Protein AF-A0A1X7MSS8-F1 (afdb_monomer_lite)

Foldseek 3Di:
DVVVVVVVVCCCVVVVLVCVLQPPVDDLVVNLCCLVPVLCPVLVVVVVVVVVVVVPVDPVVVVVNVVVVVVSVVVSVVSNCCSVVNDD

pLDDT: mean 75.48, std 9.05, range [50.12, 86.25]

Structure (mmCIF, N/CA/C/O backbone):
data_AF-A0A1X7MSS8-F1
#
_entry.id   AF-A0A1X7MSS8-F1
#
loop_
_atom_site.group_PDB
_atom_site.id
_atom_site.type_symbol
_atom_site.label_atom_id
_atom_site.label_alt_id
_atom_site.label_comp_id
_atom_site.label_asym_id
_atom_site.label_entity_id
_atom_site.label_seq_id
_atom_site.pdbx_PDB_ins_code
_atom_site.Cartn_x
_atom_site.Cartn_y
_atom_site.Cartn_z
_atom_site.occupancy
_atom_site.B_iso_or_equiv
_atom_site.auth_seq_id
_atom_site.auth_comp_id
_atom_site.auth_asym_id
_atom_site.auth_atom_id
_atom_site.pdbx_PDB_model_num
ATOM 1 N N . MET A 1 1 ? 2.677 -20.383 -13.860 1.00 54.88 1 MET A N 1
ATOM 2 C CA . MET A 1 1 ? 3.102 -20.845 -12.514 1.00 54.88 1 MET A CA 1
ATOM 3 C C . MET A 1 1 ? 3.622 -19.684 -11.667 1.00 54.88 1 MET A C 1
ATOM 5 O O . MET A 1 1 ? 3.152 -19.532 -10.552 1.00 54.88 1 MET A O 1
ATOM 9 N N . ILE A 1 2 ? 4.509 -18.833 -12.200 1.00 51.94 2 ILE A N 1
ATOM 10 C CA . ILE A 1 2 ? 4.993 -17.617 -11.512 1.00 51.94 2 ILE A CA 1
ATOM 11 C C . ILE A 1 2 ? 3.887 -16.556 -11.353 1.00 51.94 2 ILE A C 1
ATOM 13 O O . ILE A 1 2 ? 3.729 -16.019 -10.264 1.00 51.94 2 ILE A O 1
ATOM 17 N N . GLU A 1 3 ? 3.076 -16.311 -12.388 1.00 50.12 3 GLU A N 1
ATOM 18 C CA . GLU A 1 3 ? 1.952 -15.353 -12.321 1.00 50.12 3 GLU A CA 1
ATOM 19 C C . GLU A 1 3 ? 0.912 -15.742 -11.263 1.00 50.12 3 GLU A C 1
ATOM 21 O O . GLU A 1 3 ? 0.603 -14.945 -10.390 1.00 50.12 3 GLU A O 1
ATOM 26 N N . ALA A 1 4 ? 0.473 -17.005 -11.248 1.00 58.66 4 ALA A N 1
ATOM 27 C CA . ALA A 1 4 ? -0.474 -17.502 -10.245 1.00 58.66 4 ALA A CA 1
ATOM 28 C C . ALA A 1 4 ? 0.057 -17.395 -8.801 1.00 58.66 4 ALA A C 1
ATOM 30 O O . ALA A 1 4 ? -0.713 -17.197 -7.869 1.00 58.66 4 ALA A O 1
ATOM 31 N N . PHE A 1 5 ? 1.371 -17.518 -8.601 1.00 52.12 5 PHE A N 1
ATOM 32 C CA . PHE A 1 5 ? 1.991 -17.349 -7.286 1.00 52.12 5 PHE A CA 1
ATOM 33 C C . PHE A 1 5 ? 2.044 -15.874 -6.864 1.00 52.12 5 PHE A C 1
ATOM 35 O O . PHE A 1 5 ? 1.766 -15.551 -5.710 1.00 52.12 5 PHE A O 1
ATOM 42 N N . LEU A 1 6 ? 2.352 -14.977 -7.806 1.00 56.69 6 LEU A N 1
ATOM 43 C CA . LEU A 1 6 ? 2.311 -13.530 -7.600 1.00 56.69 6 LEU A CA 1
ATOM 44 C C . LEU A 1 6 ? 0.897 -13.046 -7.283 1.00 56.69 6 LEU A C 1
ATOM 46 O O . LEU A 1 6 ? 0.753 -12.307 -6.317 1.00 56.69 6 LEU A O 1
ATOM 50 N N . ASP A 1 7 ? -0.112 -13.518 -8.016 1.00 64.31 7 ASP A N 1
ATOM 51 C CA . ASP A 1 7 ? -1.525 -13.191 -7.791 1.00 64.31 7 ASP A CA 1
ATOM 52 C C . ASP A 1 7 ? -2.020 -13.655 -6.420 1.00 64.31 7 ASP A C 1
ATOM 54 O O . ASP A 1 7 ? -2.747 -12.936 -5.741 1.00 64.31 7 ASP A O 1
ATOM 58 N N . VAL A 1 8 ? -1.594 -14.836 -5.966 1.00 64.69 8 VAL A N 1
ATOM 59 C CA . VAL A 1 8 ? -1.932 -15.331 -4.626 1.00 64.69 8 VAL A CA 1
ATOM 60 C C . VAL A 1 8 ? -1.255 -14.490 -3.542 1.00 64.69 8 VAL A C 1
ATOM 62 O O . VAL A 1 8 ? -1.894 -14.159 -2.546 1.00 64.69 8 VAL A O 1
ATOM 65 N N . ILE A 1 9 ? 0.008 -14.092 -3.722 1.00 63.06 9 ILE A N 1
ATOM 66 C CA . ILE A 1 9 ? 0.701 -13.226 -2.758 1.00 63.06 9 ILE A CA 1
ATOM 67 C C . ILE A 1 9 ? 0.073 -11.835 -2.718 1.00 63.06 9 ILE A C 1
ATOM 69 O O . ILE A 1 9 ? -0.155 -11.317 -1.627 1.00 63.06 9 ILE A O 1
ATOM 73 N N . THR A 1 10 ? -0.214 -11.219 -3.866 1.00 66.94 10 THR A N 1
ATOM 74 C CA . THR A 1 10 ? -0.852 -9.899 -3.903 1.00 66.94 10 THR A CA 1
ATOM 75 C C . THR A 1 10 ? -2.266 -9.957 -3.358 1.00 66.94 10 THR A C 1
ATOM 77 O O . THR A 1 10 ? -2.602 -9.076 -2.576 1.00 66.94 10 THR A O 1
ATOM 80 N N . ALA A 1 11 ? -3.055 -10.986 -3.678 1.00 69.31 11 ALA A N 1
ATOM 81 C CA . ALA A 1 11 ? -4.392 -11.172 -3.120 1.00 69.31 11 ALA A CA 1
ATOM 82 C C . ALA A 1 11 ? -4.348 -11.350 -1.598 1.00 69.31 11 ALA A C 1
ATOM 84 O O . ALA A 1 11 ? -4.975 -10.580 -0.881 1.00 69.31 11 ALA A O 1
ATOM 85 N N . ILE A 1 12 ? -3.527 -12.272 -1.081 1.00 69.94 12 ILE A N 1
ATOM 86 C CA . ILE A 1 12 ? -3.396 -12.495 0.368 1.00 69.94 12 ILE A CA 1
ATOM 87 C C . ILE A 1 12 ? -2.894 -11.231 1.068 1.00 69.94 12 ILE A C 1
ATOM 89 O O . ILE A 1 12 ? -3.419 -10.858 2.117 1.00 69.94 12 ILE A O 1
ATOM 93 N N . PHE A 1 13 ? -1.889 -10.560 0.502 1.00 70.94 13 PHE A N 1
ATOM 94 C CA . PHE A 1 13 ? -1.342 -9.343 1.085 1.00 70.94 13 PHE A CA 1
ATOM 95 C C . PHE A 1 13 ? -2.390 -8.230 1.100 1.00 70.94 13 PHE A C 1
ATOM 97 O O . PHE A 1 13 ? -2.586 -7.620 2.145 1.00 70.94 13 PHE A O 1
ATOM 104 N N . PHE A 1 14 ? -3.097 -7.983 -0.008 1.00 75.12 14 PHE A N 1
ATOM 105 C CA . PHE A 1 14 ? -4.119 -6.936 -0.081 1.00 75.12 14 PHE A CA 1
ATOM 106 C C . PHE A 1 14 ? -5.342 -7.235 0.779 1.00 75.12 14 PHE A C 1
ATOM 108 O O . PHE A 1 14 ? -5.791 -6.334 1.486 1.00 75.12 14 PHE A O 1
ATOM 115 N N . ASP A 1 15 ? -5.859 -8.461 0.750 1.00 79.25 15 ASP A N 1
ATOM 116 C CA . ASP A 1 15 ? -7.060 -8.847 1.491 1.00 79.25 15 ASP A CA 1
ATOM 117 C C . ASP A 1 15 ? -6.806 -8.797 2.996 1.00 79.25 15 ASP A C 1
ATOM 119 O O . ASP A 1 15 ? -7.560 -8.161 3.734 1.00 79.25 15 ASP A O 1
ATOM 123 N N . PHE A 1 16 ? -5.676 -9.347 3.453 1.00 80.62 16 PHE A N 1
ATOM 124 C CA . PHE A 1 16 ? -5.273 -9.251 4.855 1.00 80.62 16 PHE A CA 1
ATOM 125 C C . PHE A 1 16 ? -5.109 -7.794 5.301 1.00 80.62 16 PHE A C 1
ATOM 127 O O . PHE A 1 16 ? -5.527 -7.411 6.397 1.00 80.62 16 PHE A O 1
ATOM 134 N N . PHE A 1 17 ? -4.504 -6.957 4.455 1.00 79.88 17 PHE A N 1
ATOM 135 C CA . PHE A 1 17 ? -4.296 -5.547 4.766 1.00 79.88 17 PHE A CA 1
ATOM 136 C C . PHE A 1 17 ? -5.616 -4.781 4.831 1.00 79.88 17 PHE A C 1
ATOM 138 O O . PHE A 1 17 ? -5.836 -3.997 5.751 1.00 79.88 17 PHE A O 1
ATOM 145 N N . LEU A 1 18 ? -6.516 -5.027 3.882 1.00 79.44 18 LEU A N 1
ATOM 146 C CA . LEU A 1 18 ? -7.850 -4.442 3.854 1.00 79.44 18 LEU A CA 1
ATOM 147 C C . LEU A 1 18 ? -8.648 -4.817 5.102 1.00 79.44 18 LEU A C 1
ATOM 149 O O . LEU A 1 18 ? -9.226 -3.929 5.730 1.00 79.44 18 LEU A O 1
ATOM 153 N N . ASP A 1 19 ? -8.626 -6.086 5.503 1.00 84.06 19 ASP A N 1
ATOM 154 C CA . ASP A 1 19 ? -9.283 -6.551 6.724 1.00 84.06 19 ASP A CA 1
ATOM 155 C C . ASP A 1 19 ? -8.673 -5.919 7.977 1.00 84.06 19 ASP A C 1
ATOM 157 O O . ASP A 1 19 ? -9.397 -5.479 8.876 1.00 84.06 19 ASP A O 1
ATOM 161 N N . TYR A 1 20 ? -7.345 -5.781 8.028 1.00 84.31 20 TYR A N 1
ATOM 162 C CA . TYR A 1 20 ? -6.669 -5.083 9.120 1.00 84.31 20 TYR A CA 1
ATOM 163 C C . TYR A 1 20 ? -7.114 -3.618 9.233 1.00 84.31 20 TYR A C 1
ATOM 165 O O . TYR A 1 20 ? -7.356 -3.115 10.334 1.00 84.31 20 TYR A O 1
ATOM 173 N N . LEU A 1 21 ? -7.240 -2.921 8.102 1.00 81.38 21 LEU A N 1
ATOM 174 C CA . LEU A 1 21 ? -7.631 -1.514 8.066 1.00 81.38 21 LEU A CA 1
ATOM 175 C C . LEU A 1 21 ? -9.115 -1.299 8.376 1.00 81.38 21 LEU A C 1
ATOM 177 O O . LEU A 1 21 ? -9.466 -0.34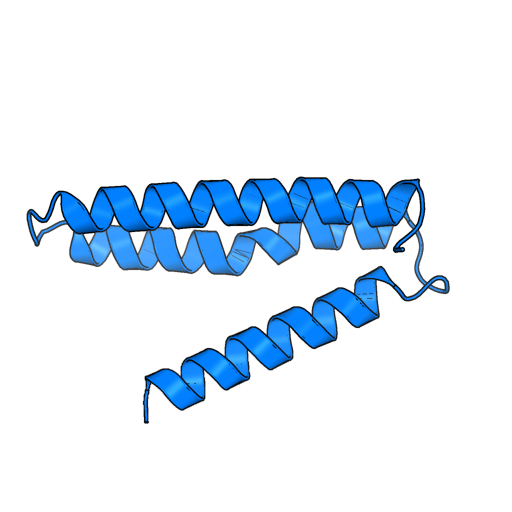1 9.072 1.00 81.38 21 LEU A O 1
ATOM 181 N N . LYS A 1 22 ? -9.982 -2.201 7.918 1.00 82.75 22 LYS A N 1
ATOM 182 C CA . LYS A 1 22 ? -11.419 -2.180 8.222 1.00 82.75 22 LYS A CA 1
ATOM 183 C C . LYS A 1 22 ? -11.730 -2.595 9.662 1.00 82.75 22 LYS A C 1
ATOM 185 O O . LYS A 1 22 ? -12.837 -2.366 10.135 1.00 82.75 22 LYS A O 1
ATOM 190 N N . ASN A 1 23 ? -10.771 -3.170 10.387 1.00 83.88 23 ASN A N 1
ATOM 191 C CA . ASN A 1 23 ? -10.977 -3.584 11.768 1.00 83.88 23 ASN A CA 1
ATOM 192 C C . ASN A 1 23 ? -11.057 -2.382 12.725 1.00 83.88 23 ASN A C 1
ATOM 194 O O . ASN A 1 23 ? -10.046 -1.862 13.205 1.00 83.88 23 ASN A O 1
ATOM 198 N N . ASP A 1 24 ? -12.280 -1.988 13.072 1.00 73.06 24 ASP A N 1
ATOM 199 C CA . ASP A 1 24 ? -12.543 -0.862 13.973 1.00 73.06 24 ASP A CA 1
ATOM 200 C C . ASP A 1 24 ? -12.128 -1.093 15.427 1.00 73.06 24 ASP A C 1
ATOM 202 O O . ASP A 1 24 ? -12.015 -0.132 16.189 1.00 73.06 24 ASP A O 1
ATOM 206 N N . LYS A 1 25 ? -11.793 -2.333 15.810 1.00 79.81 25 LYS A N 1
ATOM 207 C CA . LYS A 1 25 ? -11.183 -2.618 17.119 1.00 79.81 25 LYS A CA 1
ATOM 208 C C . LYS A 1 25 ? -9.731 -2.132 17.202 1.00 79.81 25 LYS A C 1
ATOM 210 O O . LYS A 1 25 ? -9.173 -2.065 18.295 1.00 79.81 25 LYS A O 1
ATOM 215 N N . LYS A 1 26 ? -9.083 -1.822 16.070 1.00 79.75 26 LYS A N 1
ATOM 216 C CA . LYS A 1 26 ? -7.712 -1.295 16.026 1.00 79.75 26 LYS A CA 1
ATOM 217 C C . LYS A 1 26 ? -7.716 0.235 16.060 1.00 79.75 26 LYS A C 1
ATOM 219 O O . LYS A 1 26 ? -8.504 0.904 15.386 1.00 79.75 26 LYS A O 1
ATOM 224 N N . SER A 1 27 ? -6.778 0.800 16.822 1.00 84.44 27 SER A N 1
ATOM 225 C CA . SER A 1 27 ? -6.598 2.253 16.918 1.00 84.44 27 SER A CA 1
ATOM 226 C C . SER A 1 27 ? -6.351 2.875 15.541 1.00 84.44 27 SER A C 1
ATOM 228 O O . SER A 1 27 ? -5.581 2.343 14.736 1.00 84.44 27 SER A O 1
ATOM 230 N N . LYS A 1 28 ? -6.978 4.030 15.282 1.00 82.31 28 LYS A N 1
ATOM 231 C CA . LYS A 1 28 ? -6.796 4.807 14.045 1.00 82.31 28 LYS A CA 1
ATOM 232 C C . LYS A 1 28 ? -5.324 5.120 13.776 1.00 82.31 28 LYS A C 1
ATOM 234 O O . LYS A 1 28 ? -4.890 5.021 12.636 1.00 82.31 28 LYS A O 1
ATOM 239 N N . VAL A 1 29 ? -4.551 5.422 14.822 1.00 82.06 29 VAL A N 1
ATOM 240 C CA . VAL A 1 29 ? -3.115 5.732 14.712 1.00 82.06 29 VAL A CA 1
ATOM 241 C C . VAL A 1 29 ? -2.335 4.527 14.192 1.00 82.06 29 VAL A C 1
ATOM 243 O O . VAL A 1 29 ? -1.536 4.658 13.272 1.00 82.06 29 VAL A O 1
ATOM 246 N N . VAL A 1 30 ? -2.612 3.337 14.730 1.00 83.75 30 VAL A N 1
ATOM 247 C CA . VAL A 1 30 ? -1.938 2.101 14.312 1.00 83.75 30 VAL A CA 1
ATOM 248 C C . VAL A 1 30 ? -2.305 1.754 12.870 1.00 83.75 30 VAL A C 1
ATOM 250 O O . VAL A 1 30 ? -1.423 1.440 12.076 1.00 83.75 30 VAL A O 1
ATOM 253 N N . ARG A 1 31 ? -3.585 1.886 12.498 1.00 83.62 31 ARG A N 1
ATOM 254 C CA . ARG A 1 31 ? -4.026 1.711 11.106 1.00 83.62 31 ARG A CA 1
ATOM 255 C C . ARG A 1 31 ? -3.320 2.689 10.165 1.00 83.62 31 ARG A C 1
ATOM 257 O O . ARG A 1 31 ? -2.871 2.273 9.105 1.00 83.62 31 ARG A O 1
ATOM 264 N N . LEU A 1 32 ? -3.143 3.948 10.571 1.00 84.38 32 LEU A N 1
ATOM 265 C CA . LEU A 1 32 ? -2.422 4.947 9.779 1.00 84.38 32 LEU A CA 1
ATOM 266 C C . LEU A 1 32 ? -0.946 4.589 9.584 1.00 84.38 32 LEU A C 1
ATOM 268 O O . LEU A 1 32 ? -0.446 4.663 8.470 1.00 84.38 32 LEU A O 1
ATOM 272 N N . ILE A 1 33 ? -0.261 4.178 10.655 1.00 84.19 33 ILE A N 1
ATOM 273 C CA . ILE A 1 33 ? 1.143 3.745 10.594 1.00 84.19 33 ILE A CA 1
ATOM 274 C C . ILE A 1 33 ? 1.279 2.573 9.621 1.00 84.19 33 ILE A C 1
ATOM 276 O O . ILE A 1 33 ? 2.171 2.564 8.779 1.00 84.19 33 ILE A O 1
ATOM 280 N N . VAL A 1 34 ? 0.361 1.612 9.684 1.00 83.12 34 VAL A N 1
ATOM 281 C CA . VAL A 1 34 ? 0.364 0.460 8.784 1.00 83.12 34 VAL A CA 1
ATOM 282 C C . VAL A 1 34 ? 0.198 0.912 7.327 1.00 83.12 34 VAL A C 1
ATOM 284 O O . VAL A 1 34 ? 1.057 0.579 6.512 1.00 83.12 34 VAL A O 1
ATOM 287 N N . VAL A 1 35 ? -0.794 1.756 7.000 1.00 83.88 35 VAL A N 1
ATOM 288 C CA . VAL A 1 35 ? -0.962 2.304 5.632 1.00 83.88 35 VAL A CA 1
ATOM 289 C C . VAL A 1 35 ? 0.269 3.075 5.158 1.00 83.88 35 VAL A C 1
ATOM 291 O O . VAL A 1 35 ? 0.670 2.935 4.010 1.00 83.88 35 VAL A O 1
ATOM 294 N N . THR A 1 36 ? 0.880 3.889 6.012 1.00 81.62 36 THR A N 1
ATOM 295 C CA . THR A 1 36 ? 1.978 4.768 5.592 1.00 81.62 36 THR A CA 1
ATOM 296 C C . THR A 1 36 ? 3.307 4.028 5.456 1.00 81.62 36 THR A C 1
ATOM 298 O O . THR A 1 36 ? 4.091 4.360 4.573 1.00 81.62 36 THR A O 1
ATOM 301 N N . PHE A 1 37 ? 3.577 3.030 6.303 1.00 79.19 37 PHE A N 1
ATOM 302 C CA . PHE A 1 37 ? 4.894 2.385 6.375 1.00 79.19 37 PHE A CA 1
ATOM 303 C C . PHE A 1 37 ? 4.928 0.967 5.815 1.00 79.19 37 PHE A C 1
ATOM 305 O O . PHE A 1 37 ? 5.917 0.589 5.193 1.00 79.19 37 PHE A O 1
ATOM 312 N N . ILE A 1 38 ? 3.868 0.177 6.007 1.00 77.69 38 ILE A N 1
ATOM 313 C CA . ILE A 1 38 ? 3.857 -1.224 5.566 1.00 77.69 38 ILE A CA 1
ATOM 314 C C . ILE A 1 38 ? 3.338 -1.343 4.133 1.00 77.69 38 ILE A C 1
ATOM 316 O O . ILE A 1 38 ? 3.875 -2.109 3.339 1.00 77.69 38 ILE A O 1
ATOM 320 N N . PHE A 1 39 ? 2.338 -0.544 3.766 1.00 76.19 39 PHE A N 1
ATOM 321 C CA . PHE A 1 39 ? 1.762 -0.577 2.422 1.00 76.19 39 PHE A CA 1
ATOM 322 C C . PHE A 1 39 ? 2.737 -0.243 1.270 1.00 76.19 39 PHE A C 1
ATOM 324 O O . PHE A 1 39 ? 2.597 -0.842 0.206 1.00 76.19 39 PHE A O 1
ATOM 331 N N . PRO A 1 40 ? 3.729 0.660 1.424 1.00 75.50 40 PRO A N 1
ATOM 332 C CA . PRO A 1 40 ? 4.711 0.928 0.377 1.00 75.50 40 PRO A CA 1
ATOM 333 C C . PRO A 1 40 ? 5.881 -0.069 0.315 1.00 75.50 40 PRO A C 1
ATOM 335 O O . PRO A 1 40 ? 6.658 -0.004 -0.636 1.00 75.50 40 PRO A O 1
ATOM 338 N N . LEU A 1 41 ? 6.023 -1.012 1.260 1.00 79.69 41 LEU A N 1
ATOM 339 C CA . LEU A 1 41 ? 7.103 -2.017 1.228 1.00 79.69 41 LEU A CA 1
ATOM 340 C C . LEU A 1 41 ? 7.164 -2.819 -0.087 1.00 79.69 41 LEU A C 1
ATOM 342 O O . LEU A 1 41 ? 8.261 -2.945 -0.635 1.00 79.69 41 LEU A O 1
ATOM 346 N N . PRO A 1 42 ? 6.042 -3.320 -0.649 1.00 74.12 42 PRO A N 1
ATOM 347 C CA . PRO A 1 42 ? 6.051 -4.002 -1.942 1.00 74.12 42 PRO A CA 1
ATOM 348 C C . PRO A 1 42 ? 6.596 -3.124 -3.075 1.00 74.12 42 PRO A C 1
ATOM 350 O O . PRO A 1 42 ? 7.337 -3.607 -3.924 1.00 74.12 42 PRO A O 1
ATOM 353 N N . ILE A 1 43 ? 6.297 -1.821 -3.064 1.00 73.50 43 ILE A N 1
ATOM 354 C CA . ILE A 1 43 ? 6.807 -0.862 -4.057 1.00 73.50 43 ILE A CA 1
ATOM 355 C C . ILE A 1 43 ? 8.321 -0.727 -3.920 1.00 73.50 43 ILE A C 1
ATOM 357 O O . ILE A 1 43 ? 9.041 -0.733 -4.914 1.00 73.50 43 ILE A O 1
ATOM 361 N N . LEU A 1 44 ? 8.811 -0.628 -2.684 1.00 75.56 44 LEU A N 1
ATOM 362 C CA . LEU A 1 44 ? 10.236 -0.516 -2.395 1.00 75.56 44 LEU A CA 1
ATOM 363 C C . LEU A 1 44 ? 10.994 -1.753 -2.897 1.00 75.56 44 LEU A C 1
ATOM 365 O O . LEU A 1 44 ? 12.046 -1.617 -3.517 1.00 75.56 44 LEU A O 1
ATOM 369 N N . LEU A 1 45 ? 10.420 -2.948 -2.720 1.00 76.81 45 LEU A N 1
ATOM 370 C CA . LEU A 1 45 ? 10.957 -4.194 -3.276 1.00 76.81 45 LEU A CA 1
ATOM 371 C C . LEU A 1 45 ? 10.969 -4.193 -4.810 1.00 76.81 45 LEU A C 1
ATOM 373 O O . LEU A 1 45 ? 11.958 -4.626 -5.406 1.00 76.81 45 LEU A O 1
ATOM 377 N N . VAL A 1 46 ? 9.915 -3.679 -5.452 1.00 74.69 46 VAL A N 1
ATOM 378 C CA . VAL A 1 46 ? 9.855 -3.531 -6.916 1.00 74.69 46 VAL A CA 1
ATOM 379 C C . VAL A 1 46 ? 10.934 -2.568 -7.410 1.00 74.69 46 VAL A C 1
ATOM 381 O O . VAL A 1 46 ? 11.663 -2.912 -8.334 1.00 74.69 46 VAL A O 1
ATOM 384 N N . ILE A 1 47 ? 11.104 -1.408 -6.769 1.00 74.00 47 ILE A N 1
ATOM 385 C CA . ILE A 1 47 ? 12.123 -0.411 -7.139 1.00 74.00 47 ILE A CA 1
ATOM 386 C C . ILE A 1 47 ? 13.539 -0.981 -6.968 1.00 74.00 47 ILE A C 1
ATOM 388 O O . ILE A 1 47 ? 14.360 -0.848 -7.873 1.00 74.00 47 ILE A O 1
ATOM 392 N N . ILE A 1 48 ? 13.830 -1.651 -5.846 1.00 76.50 48 ILE A N 1
ATOM 393 C CA . ILE A 1 48 ? 15.141 -2.282 -5.605 1.00 76.50 48 ILE A CA 1
ATOM 394 C C . ILE A 1 48 ? 15.423 -3.365 -6.652 1.00 76.50 48 ILE A C 1
ATOM 396 O O . ILE A 1 48 ? 16.528 -3.449 -7.188 1.00 76.50 48 ILE A O 1
ATOM 400 N N . SER A 1 49 ? 14.424 -4.194 -6.962 1.00 71.75 49 SER A N 1
ATOM 401 C CA . SER A 1 49 ? 14.547 -5.222 -8.001 1.00 71.75 49 SER A CA 1
ATOM 402 C C . SER A 1 49 ? 14.763 -4.593 -9.375 1.00 71.75 49 SER A C 1
ATOM 404 O O . SER A 1 49 ? 15.528 -5.116 -10.178 1.00 71.75 49 SER A O 1
ATOM 406 N N . PHE A 1 50 ? 14.154 -3.436 -9.623 1.00 67.19 50 PHE A N 1
ATOM 407 C CA . PHE A 1 50 ? 14.293 -2.713 -10.875 1.00 67.19 50 PHE A CA 1
ATOM 408 C C . PHE A 1 50 ? 15.663 -2.066 -11.066 1.00 67.19 50 PHE A C 1
ATOM 410 O O . PHE A 1 50 ? 16.177 -2.068 -12.180 1.00 67.19 50 PHE A O 1
ATOM 417 N N . GLN A 1 51 ? 16.299 -1.565 -10.003 1.00 66.06 51 GLN A N 1
ATOM 418 C CA . GLN A 1 51 ? 17.678 -1.071 -10.097 1.00 66.06 51 GLN A CA 1
ATOM 419 C C . GLN A 1 51 ? 18.637 -2.147 -10.626 1.00 66.06 51 GLN A C 1
ATOM 421 O O . GLN A 1 51 ? 19.585 -1.820 -11.327 1.00 66.06 51 GLN A O 1
ATOM 426 N N . LYS A 1 52 ? 18.355 -3.431 -10.362 1.00 66.88 52 LYS A N 1
ATOM 427 C CA . LYS A 1 52 ? 19.113 -4.565 -10.918 1.00 66.88 52 LYS A CA 1
ATOM 428 C C . LYS A 1 52 ? 18.777 -4.884 -12.382 1.00 66.88 52 LYS A C 1
ATOM 430 O O . LYS A 1 52 ? 19.488 -5.663 -13.000 1.00 66.88 52 LYS A O 1
ATOM 435 N N . ILE A 1 53 ? 17.686 -4.334 -12.917 1.00 64.00 53 ILE A N 1
ATOM 436 C CA . ILE A 1 53 ? 17.187 -4.556 -14.286 1.00 64.00 53 ILE A CA 1
ATOM 437 C C . ILE A 1 53 ? 17.496 -3.349 -15.193 1.00 64.00 53 ILE A C 1
ATOM 439 O O . ILE A 1 53 ? 17.443 -3.478 -16.412 1.00 64.00 53 ILE A O 1
ATOM 443 N N . MET A 1 54 ? 17.874 -2.193 -14.630 1.00 57.75 54 MET A N 1
ATOM 444 C CA . MET A 1 54 ? 18.200 -0.958 -15.366 1.00 57.75 54 MET A CA 1
ATOM 445 C C . MET A 1 54 ? 19.297 -1.099 -16.432 1.00 57.75 54 MET A C 1
ATOM 447 O O . MET A 1 54 ? 19.354 -0.269 -17.338 1.00 57.75 54 MET A O 1
ATOM 451 N N . ASP A 1 55 ? 20.121 -2.147 -16.370 1.00 61.59 55 ASP A N 1
ATOM 452 C CA . ASP A 1 55 ? 21.087 -2.479 -17.427 1.00 61.59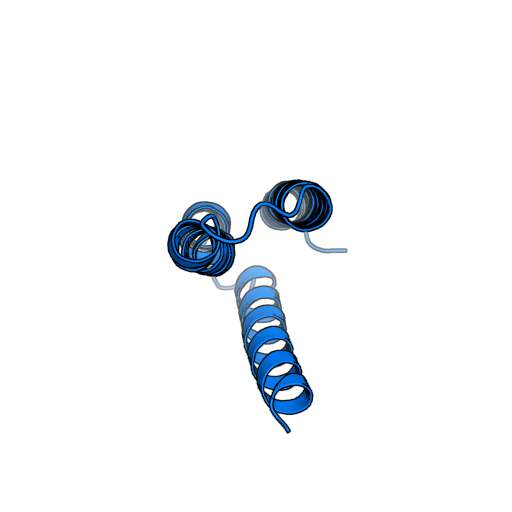 55 ASP A CA 1
ATOM 453 C C . ASP A 1 55 ? 20.399 -2.815 -18.765 1.00 61.59 55 ASP A C 1
ATOM 455 O O . ASP A 1 55 ? 20.991 -2.721 -19.841 1.00 61.59 55 ASP A O 1
ATOM 459 N N . ILE A 1 56 ? 19.113 -3.163 -18.719 1.00 63.41 56 ILE A N 1
ATOM 460 C CA . ILE A 1 56 ? 18.268 -3.410 -19.878 1.00 63.41 56 ILE A CA 1
ATOM 461 C C . ILE A 1 56 ? 17.600 -2.076 -20.241 1.00 63.41 56 ILE A C 1
ATOM 463 O O . ILE A 1 56 ? 16.581 -1.707 -19.665 1.00 63.41 56 ILE A O 1
ATOM 467 N N . ASN A 1 57 ? 18.194 -1.323 -21.173 1.00 63.81 57 ASN A N 1
ATOM 468 C CA . ASN A 1 57 ? 17.782 0.021 -21.616 1.00 63.81 57 ASN A CA 1
ATOM 469 C C . ASN A 1 57 ? 16.370 0.064 -22.261 1.00 63.81 57 ASN A C 1
ATOM 471 O O . ASN A 1 57 ? 16.214 0.277 -23.463 1.00 63.81 57 ASN A O 1
ATOM 475 N N . GLN A 1 58 ? 15.324 -0.184 -21.473 1.00 70.69 58 GLN A N 1
ATOM 476 C CA . GLN A 1 58 ? 13.939 -0.327 -21.913 1.00 70.69 58 GLN A CA 1
ATOM 477 C C . GLN A 1 58 ? 13.064 0.790 -21.337 1.00 70.69 58 GLN A C 1
ATOM 479 O O . GLN A 1 58 ? 12.570 0.710 -20.214 1.00 70.69 58 GLN A O 1
ATOM 484 N N . ILE A 1 59 ? 12.814 1.822 -22.150 1.00 74.88 59 ILE A N 1
ATOM 485 C CA . ILE A 1 59 ? 11.950 2.976 -21.826 1.00 74.88 59 ILE A CA 1
ATOM 486 C C . ILE A 1 59 ? 10.546 2.556 -21.355 1.00 74.88 59 ILE A C 1
ATOM 488 O O . ILE A 1 59 ? 10.000 3.158 -20.430 1.00 74.88 59 ILE A O 1
ATOM 492 N N . TRP A 1 60 ? 9.974 1.492 -21.931 1.00 73.12 60 TRP A N 1
ATOM 493 C CA . TRP A 1 60 ? 8.661 0.982 -21.519 1.00 73.12 60 TRP A CA 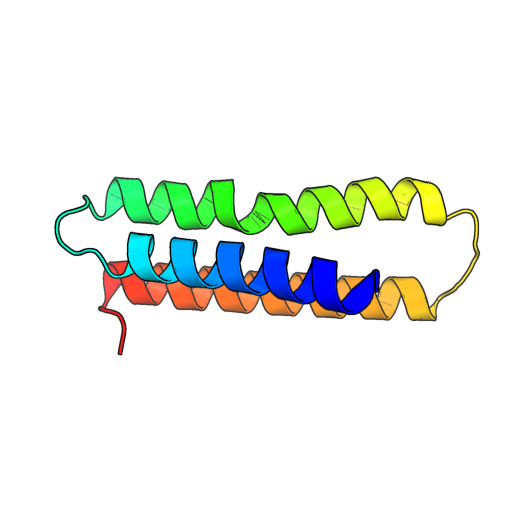1
ATOM 494 C C . TRP A 1 60 ? 8.641 0.508 -20.062 1.00 73.12 60 TRP A C 1
ATOM 496 O O . TRP A 1 60 ? 7.622 0.629 -19.388 1.00 73.12 60 TRP A O 1
ATOM 506 N N . LEU A 1 61 ? 9.771 0.014 -19.554 1.00 72.00 61 LEU A N 1
ATOM 507 C CA . LEU A 1 61 ? 9.882 -0.541 -18.211 1.00 72.00 61 LEU A CA 1
ATOM 508 C C . LEU A 1 61 ? 9.783 0.587 -17.167 1.00 72.00 61 LEU A C 1
ATOM 510 O O . LEU A 1 61 ? 9.089 0.443 -16.163 1.00 72.00 61 LEU A O 1
ATOM 514 N N . TYR A 1 62 ? 10.366 1.755 -17.460 1.00 74.00 62 TYR A N 1
ATOM 515 C CA . TYR A 1 62 ? 10.228 2.966 -16.641 1.00 74.00 62 TYR A CA 1
ATOM 516 C C . TYR A 1 62 ? 8.788 3.49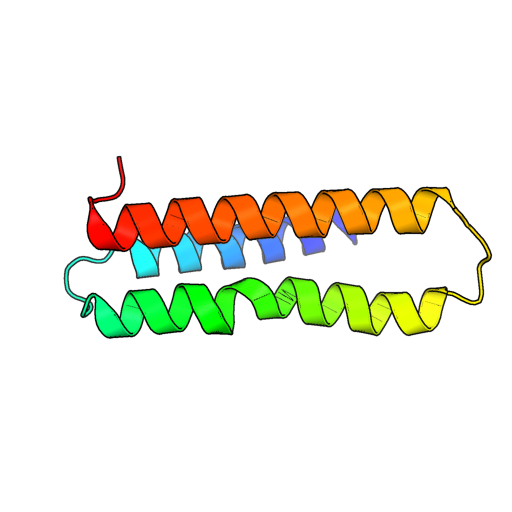3 -16.612 1.00 74.00 62 TYR A C 1
ATOM 518 O O . TYR A 1 62 ? 8.289 3.859 -15.547 1.00 74.00 62 TYR A O 1
ATOM 526 N N . ALA A 1 63 ? 8.100 3.498 -17.760 1.00 78.12 63 ALA A N 1
ATOM 527 C CA . ALA A 1 63 ? 6.705 3.933 -17.841 1.00 78.12 63 ALA A CA 1
ATOM 528 C C . ALA A 1 63 ? 5.778 3.041 -16.995 1.00 78.12 63 ALA A C 1
ATOM 530 O O . ALA A 1 63 ? 4.902 3.546 -16.291 1.00 78.12 63 ALA A O 1
ATOM 531 N N . VAL A 1 64 ? 6.012 1.724 -17.009 1.00 78.56 64 VAL A N 1
ATOM 532 C CA . VAL A 1 64 ? 5.259 0.759 -16.195 1.00 78.56 64 VAL A CA 1
ATOM 533 C C . VAL A 1 64 ? 5.482 1.000 -14.702 1.00 78.56 64 VAL A C 1
ATOM 535 O O . VAL A 1 64 ? 4.506 1.076 -13.960 1.00 78.56 64 VAL A O 1
ATOM 538 N N . ILE A 1 65 ? 6.723 1.195 -14.241 1.00 76.06 65 ILE A N 1
ATOM 539 C CA . ILE A 1 65 ? 6.957 1.517 -12.821 1.00 76.06 65 ILE A CA 1
ATOM 540 C C . ILE A 1 65 ? 6.271 2.814 -12.434 1.00 76.06 65 ILE A C 1
ATOM 542 O O . ILE A 1 65 ? 5.667 2.887 -11.369 1.00 76.06 65 ILE A O 1
ATOM 546 N N . PHE A 1 66 ? 6.384 3.847 -13.267 1.00 81.31 66 PHE A N 1
ATOM 547 C CA . PHE A 1 66 ? 5.807 5.146 -12.956 1.00 81.31 66 PHE A CA 1
ATOM 548 C C . PHE A 1 66 ? 4.290 5.033 -12.744 1.00 81.31 66 PHE A C 1
ATOM 550 O O . PHE A 1 66 ? 3.761 5.543 -11.757 1.00 81.31 66 PHE A O 1
ATOM 557 N N . LEU A 1 67 ? 3.609 4.262 -13.599 1.00 81.62 67 LEU A N 1
ATOM 558 C CA . LEU A 1 67 ? 2.199 3.902 -13.427 1.00 81.62 67 LEU A CA 1
ATOM 559 C C . LEU A 1 67 ? 1.935 3.129 -12.128 1.00 81.62 67 LEU A C 1
ATOM 561 O O . LEU A 1 67 ? 0.997 3.465 -11.404 1.00 81.62 67 LEU A O 1
ATOM 565 N N . VAL A 1 68 ? 2.766 2.134 -11.797 1.00 78.38 68 VAL A N 1
ATOM 566 C CA . VAL A 1 68 ? 2.650 1.365 -10.544 1.00 78.38 68 VAL A CA 1
ATOM 567 C C . VAL A 1 68 ? 2.793 2.280 -9.324 1.00 78.38 68 VAL A C 1
ATOM 569 O O . VAL A 1 68 ? 1.969 2.222 -8.414 1.00 78.38 68 VAL A O 1
ATOM 572 N N . VAL A 1 69 ? 3.780 3.176 -9.310 1.00 79.56 69 VAL A N 1
ATOM 573 C CA . VAL A 1 69 ? 3.997 4.134 -8.215 1.00 79.56 69 VAL A CA 1
ATOM 574 C C . VAL A 1 69 ? 2.786 5.053 -8.046 1.00 79.56 69 VAL A C 1
ATOM 576 O O . VAL A 1 69 ? 2.302 5.223 -6.925 1.00 79.56 69 VAL A O 1
ATOM 579 N N . ILE A 1 70 ? 2.250 5.602 -9.141 1.00 84.00 70 ILE A N 1
ATOM 580 C CA . ILE A 1 70 ? 1.046 6.448 -9.106 1.00 84.00 70 ILE A CA 1
ATOM 581 C C . ILE A 1 70 ? -0.153 5.679 -8.545 1.00 84.00 70 ILE A C 1
ATOM 583 O O . ILE A 1 70 ? -0.871 6.196 -7.686 1.00 84.00 70 ILE A O 1
ATOM 587 N N . TYR A 1 71 ? -0.368 4.443 -8.999 1.00 81.75 71 TYR A N 1
ATOM 588 C CA . TYR A 1 71 ? -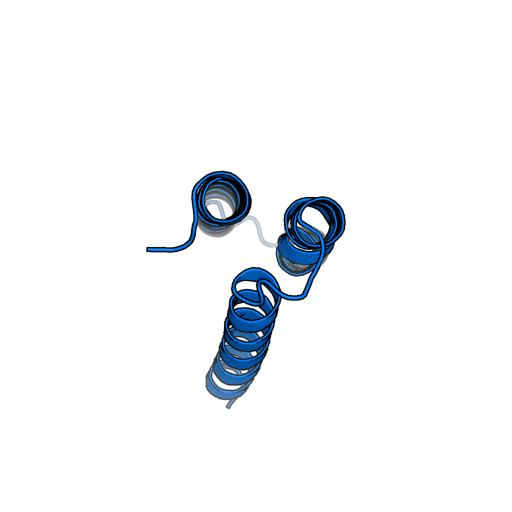1.473 3.609 -8.532 1.00 81.75 71 TYR A CA 1
ATOM 589 C C . TYR A 1 71 ? -1.394 3.343 -7.023 1.00 81.75 71 TYR A C 1
ATOM 591 O O . TYR A 1 71 ? -2.386 3.477 -6.303 1.00 81.75 71 TYR A O 1
ATOM 599 N N . PHE A 1 72 ? -0.203 3.036 -6.512 1.00 79.25 72 PHE A N 1
ATOM 600 C CA . PHE A 1 72 ? -0.011 2.831 -5.082 1.00 79.25 72 PHE A CA 1
ATOM 601 C C . PHE A 1 72 ? -0.166 4.114 -4.262 1.00 79.25 72 PHE A C 1
ATOM 603 O O . PHE A 1 72 ? -0.759 4.065 -3.186 1.00 79.25 72 PHE A O 1
ATOM 610 N N . LEU A 1 73 ? 0.301 5.264 -4.759 1.00 83.50 73 LEU A N 1
ATOM 611 C CA . LEU A 1 73 ? 0.041 6.555 -4.114 1.00 83.50 73 LEU A CA 1
ATOM 612 C C . LEU A 1 73 ? -1.464 6.804 -3.991 1.00 83.50 73 LEU A C 1
ATOM 614 O O . LEU A 1 73 ? -1.948 7.136 -2.909 1.00 83.50 73 LEU A O 1
ATOM 618 N N . TYR A 1 74 ? -2.218 6.571 -5.067 1.00 86.25 74 TYR A N 1
ATOM 619 C CA . TYR A 1 74 ? -3.676 6.655 -5.042 1.00 86.25 74 TYR A CA 1
ATOM 620 C C . TYR A 1 74 ? -4.289 5.734 -3.974 1.00 86.25 74 TYR A C 1
ATOM 622 O O . TYR A 1 74 ? -5.154 6.170 -3.209 1.00 86.25 74 TYR A O 1
ATOM 630 N N . LEU A 1 75 ? -3.820 4.486 -3.868 1.00 81.75 75 LEU A N 1
ATOM 631 C CA . LEU A 1 75 ? -4.285 3.542 -2.849 1.00 81.75 75 LEU A CA 1
ATOM 632 C C . LEU A 1 75 ? -3.961 4.001 -1.423 1.00 81.75 75 LEU A C 1
ATOM 634 O O . LEU A 1 75 ? -4.834 3.929 -0.562 1.00 81.75 75 LEU A O 1
ATOM 638 N N . ILE A 1 76 ? -2.761 4.535 -1.177 1.00 84.00 76 ILE A N 1
ATOM 639 C CA . ILE A 1 76 ? -2.378 5.109 0.121 1.00 84.00 76 ILE A CA 1
ATOM 640 C C . ILE A 1 76 ? -3.352 6.224 0.502 1.00 84.00 76 ILE A C 1
ATOM 642 O O . ILE A 1 76 ? -3.945 6.177 1.579 1.00 84.00 76 ILE A O 1
ATOM 646 N N . PHE A 1 77 ? -3.600 7.187 -0.391 1.00 85.06 77 PHE A N 1
ATOM 647 C CA . PHE A 1 77 ? -4.557 8.264 -0.126 1.00 85.06 77 PHE A CA 1
ATOM 648 C C . PHE A 1 77 ? -5.978 7.739 0.107 1.00 85.06 77 PHE A C 1
ATOM 650 O O . PHE A 1 77 ? -6.660 8.191 1.032 1.00 85.06 77 PHE A O 1
ATOM 657 N N . LYS A 1 78 ? -6.423 6.758 -0.688 1.00 85.25 78 LYS A N 1
ATOM 658 C CA . LYS A 1 78 ? -7.734 6.113 -0.534 1.00 85.25 78 LYS A CA 1
ATOM 659 C C . LYS A 1 78 ? -7.871 5.443 0.834 1.00 85.25 78 LYS A C 1
ATOM 661 O O . LYS A 1 78 ? -8.895 5.617 1.493 1.00 85.25 78 LYS A O 1
ATOM 666 N N . TYR A 1 79 ? -6.853 4.713 1.280 1.00 84.62 79 TYR A N 1
ATOM 667 C CA . TYR A 1 79 ? -6.875 3.994 2.551 1.00 84.62 79 TYR A CA 1
ATOM 668 C C . TYR A 1 79 ? -6.691 4.905 3.757 1.00 84.62 79 TYR A C 1
ATOM 670 O O . TYR A 1 79 ? -7.415 4.738 4.732 1.00 84.62 79 TYR A O 1
ATOM 678 N N . ILE A 1 80 ? -5.833 5.925 3.678 1.00 85.50 80 ILE A N 1
ATOM 679 C CA . ILE A 1 80 ? -5.752 6.979 4.697 1.00 85.50 80 ILE A CA 1
ATOM 680 C C . ILE A 1 80 ? -7.129 7.626 4.871 1.00 85.50 80 ILE A C 1
ATOM 682 O O . ILE A 1 80 ? -7.641 7.708 5.988 1.00 85.50 80 ILE A O 1
ATOM 686 N N . LYS A 1 81 ? -7.779 8.018 3.766 1.00 86.00 81 LYS A N 1
ATOM 687 C CA . LYS A 1 81 ? -9.137 8.571 3.799 1.00 86.00 81 LYS A CA 1
ATOM 688 C C . LYS A 1 81 ? -10.137 7.588 4.418 1.00 86.00 81 LYS A C 1
ATOM 690 O O . LYS A 1 81 ? -10.954 8.011 5.230 1.00 86.00 81 LYS A O 1
ATOM 695 N N . GLY A 1 82 ? -10.039 6.298 4.092 1.00 84.62 82 GLY A N 1
A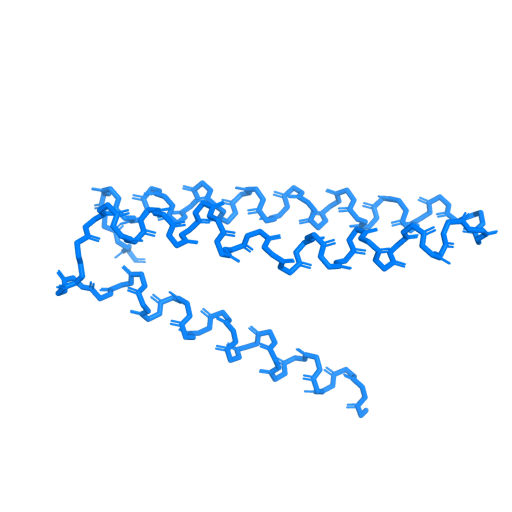TOM 696 C CA . GLY A 1 82 ? -10.849 5.234 4.695 1.00 84.62 82 GLY A CA 1
ATOM 697 C C . GLY A 1 82 ? -10.658 5.102 6.210 1.00 84.62 82 GLY A C 1
ATOM 698 O O . GLY A 1 82 ? -11.635 4.976 6.939 1.00 84.62 82 GLY A O 1
ATOM 699 N N . VAL A 1 83 ? -9.430 5.231 6.721 1.00 84.81 83 VAL A N 1
ATOM 700 C CA . VAL A 1 83 ? -9.158 5.207 8.171 1.00 84.81 83 VAL A CA 1
ATOM 701 C C . VAL A 1 83 ? -9.744 6.435 8.887 1.00 84.81 83 VAL A C 1
ATOM 703 O O . VAL A 1 83 ? -10.216 6.323 10.022 1.00 84.81 83 VAL A O 1
ATOM 706 N N . PHE A 1 84 ? -9.735 7.611 8.249 1.00 82.31 84 PHE A N 1
ATOM 707 C CA . PHE A 1 84 ? -10.263 8.843 8.847 1.00 82.31 84 PHE A CA 1
ATOM 708 C C . PHE A 1 84 ? -11.790 8.951 8.786 1.00 82.31 84 PHE A C 1
ATOM 710 O O . PHE A 1 84 ? -12.413 9.297 9.792 1.00 82.31 84 PHE A O 1
ATOM 717 N N . VAL A 1 85 ? -12.371 8.678 7.616 1.00 85.00 85 VAL A N 1
ATOM 718 C CA . VAL A 1 85 ? -13.779 8.960 7.278 1.00 85.00 85 VAL A CA 1
ATOM 719 C C . VAL A 1 85 ? -14.645 7.690 7.289 1.00 85.00 85 VAL A C 1
ATOM 721 O O . VAL A 1 85 ? -15.869 7.783 7.292 1.00 85.00 85 VAL A O 1
ATOM 724 N N . GLY A 1 86 ? -14.026 6.508 7.341 1.00 76.31 86 GLY A N 1
ATOM 725 C CA . GLY A 1 86 ? -14.681 5.206 7.223 1.00 76.31 86 GLY A CA 1
ATOM 726 C C . GLY A 1 86 ? -14.488 4.589 5.835 1.00 76.31 86 GLY A C 1
ATOM 727 O O . GLY A 1 86 ? -14.441 5.288 4.818 1.00 76.31 86 GLY A O 1
ATOM 728 N N . PHE A 1 87 ? -14.369 3.261 5.791 1.00 76.69 87 PHE A N 1
ATOM 729 C CA . PHE A 1 87 ? -14.360 2.497 4.545 1.00 76.69 87 PHE A CA 1
ATOM 730 C C . PHE A 1 87 ? -15.812 2.326 4.075 1.00 76.69 87 PHE A C 1
ATOM 732 O O . PHE A 1 87 ? -16.608 1.719 4.787 1.00 76.69 87 PHE A O 1
ATOM 739 N N . LYS A 1 88 ? -16.157 2.900 2.916 1.00 60.88 88 LYS A N 1
ATOM 740 C CA . LYS A 1 88 ? -17.406 2.589 2.203 1.00 60.88 88 LYS A CA 1
ATOM 741 C C . LYS A 1 88 ? -17.262 1.301 1.405 1.00 60.88 88 LYS A C 1
ATOM 743 O O . LYS A 1 88 ? -16.141 1.061 0.896 1.00 60.88 88 LYS A O 1
#

Radius of gyration: 15.2 Å; chains: 1; bounding box: 38×30×39 Å

Secondary structure (DSSP, 8-state):
-HHHHHHHHHHHHHHHHHHHHH-TTS-HHHHHHIIIIITTHHHHHHHHHHHTTTTS--HHHHHHHHHHHHHHHHHHHHHHHHHHH---

Sequence (88 aa):
MIEAFLDVITAIFFDFFLDYLKNDKKSKVVRLIVVTFIFPLPILLVIISFQKIMDINQIWLYAVIFLVVIYFLYLIFKYIKGVFVGFK

Organism: NCBI:txid1073423